Protein AF-A0A0F7RT27-F1 (afdb_monomer_lite)

Radius of gyration: 29.35 Å; chains: 1; bounding box: 65×16×66 Å

Secondary structure (DSSP, 8-state):
-GGGGT-PPPP--TT---TTTT---------------SS-TT-TTSPPPPP-

InterPro domains:
  IPR013957 U4/U6.U5 small nuclear ribonucleoprotein 27kDa protein [PF08648] (1-51)

Foldseek 3Di:
DCVVVVNDDDDDCVPPDDPPPPDDDDDDDDDFADWDQPPDPPDNPDDTDDGD

Structure (mmCIF, N/CA/C/O backbone):
data_AF-A0A0F7RT27-F1
#
_entry.id   AF-A0A0F7RT27-F1
#
loop_
_atom_site.group_PDB
_atom_site.id
_atom_site.type_symbol
_atom_site.label_atom_id
_atom_site.label_alt_id
_atom_site.label_comp_id
_atom_site.label_asym_id
_atom_site.label_entity_id
_atom_site.label_seq_id
_atom_site.pdbx_PDB_ins_code
_atom_site.Cartn_x
_atom_site.Cartn_y
_atom_site.Cartn_z
_atom_site.occupancy
_atom_site.B_iso_or_equiv
_atom_site.auth_seq_id
_atom_site.auth_comp_id
_atom_site.auth_asym_id
_atom_site.auth_atom_id
_atom_site.pdbx_PDB_model_num
ATOM 1 N N . MET A 1 1 ? 38.839 -4.117 -34.993 1.00 62.53 1 MET A N 1
ATOM 2 C CA . MET A 1 1 ? 39.037 -5.501 -34.501 1.00 62.53 1 MET A CA 1
ATOM 3 C C . MET A 1 1 ? 37.733 -6.154 -34.036 1.00 62.53 1 MET A C 1
ATOM 5 O O . MET A 1 1 ? 37.340 -7.120 -34.667 1.00 62.53 1 MET A O 1
ATOM 9 N N . ALA A 1 2 ? 37.005 -5.626 -33.036 1.00 62.53 2 ALA A N 1
ATOM 10 C CA . ALA A 1 2 ? 35.735 -6.223 -32.565 1.00 62.53 2 ALA A CA 1
ATOM 11 C C . ALA A 1 2 ? 34.640 -6.329 -33.653 1.00 62.53 2 ALA A C 1
ATOM 13 O O . ALA A 1 2 ? 34.063 -7.395 -33.843 1.00 62.53 2 ALA A O 1
ATOM 14 N N . ALA A 1 3 ? 34.452 -5.272 -34.452 1.00 65.50 3 ALA A N 1
ATOM 15 C CA . ALA A 1 3 ? 33.504 -5.264 -35.572 1.00 65.50 3 ALA A CA 1
ATOM 16 C C . ALA A 1 3 ? 33.874 -6.222 -36.729 1.00 65.50 3 ALA A C 1
ATOM 18 O O . ALA A 1 3 ? 32.994 -6.632 -37.475 1.00 65.50 3 ALA A O 1
ATOM 19 N N . MET A 1 4 ? 35.152 -6.607 -36.876 1.00 69.06 4 MET A N 1
ATOM 20 C CA . MET A 1 4 ? 35.588 -7.575 -37.902 1.00 69.06 4 MET A CA 1
ATOM 21 C C . MET A 1 4 ? 35.418 -9.033 -37.467 1.00 69.06 4 MET A C 1
ATOM 23 O O . MET A 1 4 ? 35.326 -9.910 -38.314 1.00 69.06 4 MET A O 1
ATOM 27 N N . MET A 1 5 ? 35.322 -9.285 -36.160 1.00 76.00 5 MET A N 1
ATOM 28 C CA . MET A 1 5 ? 35.006 -10.600 -35.593 1.00 76.00 5 MET A CA 1
ATOM 29 C C . MET A 1 5 ? 33.486 -10.835 -35.469 1.00 76.00 5 MET A C 1
ATOM 31 O O . MET A 1 5 ? 33.061 -11.761 -34.789 1.00 76.00 5 MET A O 1
ATOM 35 N N . GLY A 1 6 ? 32.655 -9.969 -36.068 1.00 69.81 6 GLY A N 1
ATOM 36 C CA . GLY A 1 6 ? 31.191 -10.054 -36.002 1.00 69.81 6 GLY A CA 1
ATOM 37 C C . GLY A 1 6 ? 30.568 -9.577 -34.683 1.00 69.81 6 GLY A C 1
ATOM 38 O O . GLY A 1 6 ? 29.347 -9.601 -34.542 1.00 69.81 6 GLY A O 1
ATOM 39 N N . PHE A 1 7 ? 31.368 -9.099 -33.724 1.00 72.94 7 PHE A N 1
ATOM 40 C CA . PHE A 1 7 ? 30.852 -8.531 -32.480 1.00 72.94 7 PHE A CA 1
ATOM 41 C C . PHE A 1 7 ? 30.400 -7.082 -32.709 1.00 72.94 7 PHE A C 1
ATOM 43 O O . PHE A 1 7 ? 31.199 -6.143 -32.695 1.00 72.94 7 PHE A O 1
ATOM 50 N N . GLY A 1 8 ? 29.094 -6.907 -32.922 1.00 74.50 8 GLY A N 1
ATOM 51 C CA . GLY A 1 8 ? 28.414 -5.621 -32.764 1.00 74.50 8 GLY A CA 1
ATOM 52 C C . GLY A 1 8 ? 28.289 -5.284 -31.276 1.00 74.50 8 GLY A C 1
ATOM 53 O O . GLY A 1 8 ? 28.057 -6.178 -30.467 1.00 74.50 8 GLY A O 1
ATOM 54 N N . GLY A 1 9 ? 28.504 -4.020 -30.903 1.00 76.69 9 GLY A N 1
ATOM 55 C CA . GLY A 1 9 ? 28.615 -3.592 -29.502 1.00 76.69 9 GLY A CA 1
ATOM 56 C C . GLY A 1 9 ? 27.490 -4.086 -28.575 1.00 76.69 9 GLY A C 1
ATOM 57 O O . GLY A 1 9 ? 26.358 -4.315 -28.996 1.00 76.69 9 GLY A O 1
ATOM 58 N N . PHE A 1 10 ? 27.801 -4.231 -27.285 1.00 82.81 10 PHE A N 1
ATOM 59 C CA . PHE A 1 10 ? 26.862 -4.743 -26.286 1.00 82.81 10 PHE A CA 1
ATOM 60 C C . PHE A 1 10 ? 25.757 -3.724 -25.969 1.00 82.81 10 PHE A C 1
ATOM 62 O O . PHE A 1 10 ? 26.013 -2.646 -25.434 1.00 82.81 10 PHE A O 1
ATOM 69 N N . GLY A 1 11 ? 24.510 -4.077 -26.286 1.00 82.31 11 GLY A N 1
ATOM 70 C CA . GLY A 1 11 ? 23.327 -3.305 -25.911 1.00 82.31 11 GLY A CA 1
ATOM 71 C C . GLY A 1 11 ? 22.801 -3.667 -24.518 1.00 82.31 11 GLY A C 1
ATOM 72 O O . GLY A 1 11 ? 23.020 -4.766 -24.018 1.00 82.31 11 GLY A O 1
ATOM 73 N N . THR A 1 12 ? 22.050 -2.751 -23.900 1.00 84.62 12 THR A N 1
ATOM 74 C CA . THR A 1 12 ? 21.352 -2.986 -22.625 1.00 84.62 12 THR A CA 1
ATOM 75 C C . THR A 1 12 ? 19.836 -2.818 -22.762 1.00 84.62 12 THR A C 1
ATOM 77 O O . THR A 1 12 ? 19.338 -2.020 -23.571 1.00 84.62 12 THR A O 1
ATOM 80 N N . THR A 1 13 ? 19.097 -3.570 -21.945 1.00 88.94 13 THR A N 1
ATOM 81 C CA . THR A 1 13 ? 17.647 -3.447 -21.735 1.00 88.94 13 THR A CA 1
ATOM 82 C C . THR A 1 13 ? 17.298 -2.543 -20.546 1.00 88.94 13 THR A C 1
ATOM 84 O O . THR A 1 13 ? 16.120 -2.371 -20.241 1.00 88.94 13 THR A O 1
ATOM 87 N N . LYS A 1 14 ? 18.290 -1.921 -19.884 1.00 87.56 14 LYS A N 1
ATOM 88 C CA . LYS A 1 14 ? 18.072 -1.017 -18.743 1.00 87.56 14 LYS A CA 1
ATOM 89 C C . LYS A 1 14 ? 17.099 0.107 -19.122 1.00 87.56 14 LYS A C 1
ATOM 91 O O . LYS A 1 14 ? 17.340 0.846 -20.072 1.00 87.56 14 LYS A O 1
ATOM 96 N N . GLY A 1 15 ? 15.996 0.212 -18.379 1.00 87.00 15 GLY A N 1
ATOM 97 C CA . GLY A 1 15 ? 14.947 1.214 -18.600 1.00 87.00 15 GLY A CA 1
ATOM 98 C C . GLY A 1 15 ? 14.020 0.944 -19.794 1.00 87.00 15 GLY A C 1
ATOM 99 O O . GLY A 1 15 ? 13.146 1.761 -20.067 1.00 87.0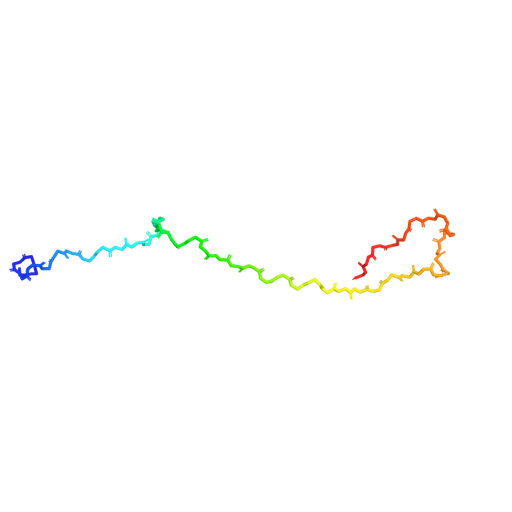0 15 GLY A O 1
ATOM 100 N N . LYS A 1 16 ? 14.174 -0.183 -20.502 1.00 90.88 16 LYS A N 1
ATOM 101 C CA . LYS A 1 16 ? 13.302 -0.572 -21.619 1.00 90.88 16 LYS A CA 1
ATOM 102 C C . LYS A 1 16 ? 12.275 -1.598 -21.151 1.00 90.88 16 LYS A C 1
ATOM 104 O O . LYS A 1 16 ? 12.602 -2.532 -20.421 1.00 90.88 16 LYS A O 1
ATOM 109 N N . LYS A 1 17 ? 11.031 -1.453 -21.606 1.00 88.69 17 LYS A N 1
ATOM 110 C CA . LYS A 1 17 ? 9.986 -2.456 -21.380 1.00 88.69 17 LYS A CA 1
ATOM 111 C C . LYS A 1 17 ? 10.285 -3.699 -22.226 1.00 88.69 17 LYS A C 1
ATOM 113 O O . LYS A 1 17 ? 10.483 -3.582 -23.432 1.00 88.69 17 LYS A O 1
ATOM 118 N N . VAL A 1 18 ? 10.296 -4.872 -21.596 1.00 90.38 18 VAL A N 1
ATOM 119 C CA . VAL A 1 18 ? 10.505 -6.173 -22.253 1.00 90.38 18 VAL A CA 1
ATOM 120 C C . VAL A 1 18 ? 9.175 -6.925 -22.263 1.00 90.38 18 VAL A C 1
ATOM 122 O O . VAL A 1 18 ? 8.540 -7.078 -21.218 1.00 90.38 18 VAL A O 1
ATOM 125 N N . SER A 1 19 ? 8.718 -7.359 -23.439 1.00 89.75 19 SER A N 1
ATOM 126 C CA . SER A 1 19 ? 7.485 -8.143 -23.585 1.00 89.75 19 SER A CA 1
ATOM 127 C C . SER A 1 19 ? 7.569 -9.442 -22.778 1.00 89.75 19 SER A C 1
ATOM 129 O O . SER A 1 19 ? 8.602 -10.104 -22.794 1.00 89.75 19 SER A O 1
ATOM 131 N N . GLY A 1 20 ? 6.500 -9.809 -22.067 1.00 84.56 20 GLY A N 1
ATOM 132 C CA . GLY A 1 20 ? 6.465 -11.008 -21.217 1.00 84.56 20 GLY A CA 1
ATOM 133 C C . GLY A 1 20 ? 7.084 -10.831 -19.824 1.00 84.56 20 GLY A C 1
ATOM 134 O O . GLY A 1 20 ? 6.812 -11.637 -18.942 1.00 84.56 20 GLY A O 1
ATOM 135 N N . ASN A 1 21 ? 7.818 -9.741 -19.571 1.00 84.69 21 ASN A N 1
ATOM 136 C CA . ASN A 1 21 ? 8.392 -9.429 -18.256 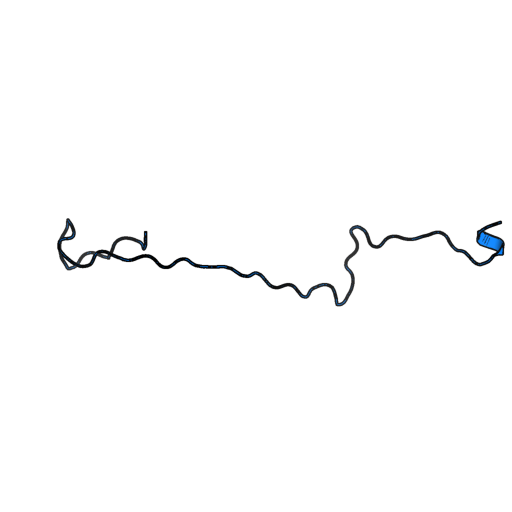1.00 84.69 21 ASN A CA 1
ATOM 137 C C . ASN A 1 21 ? 7.456 -8.558 -17.391 1.00 84.69 21 ASN A C 1
ATOM 139 O O . ASN A 1 21 ? 7.878 -7.591 -16.761 1.00 84.69 21 ASN A O 1
ATOM 143 N N . THR A 1 22 ? 6.154 -8.840 -17.439 1.00 84.31 22 THR A N 1
ATOM 144 C CA . THR A 1 22 ? 5.120 -8.102 -16.687 1.00 84.31 22 THR A CA 1
ATOM 145 C C . THR A 1 22 ? 4.511 -8.920 -15.556 1.00 84.31 22 THR A C 1
ATOM 147 O O . THR A 1 22 ? 3.738 -8.381 -14.770 1.00 84.31 22 THR A O 1
ATOM 150 N N . ALA A 1 23 ? 4.819 -10.217 -15.488 1.00 88.56 23 ALA A N 1
ATOM 151 C CA . ALA A 1 23 ? 4.345 -11.081 -14.422 1.00 88.56 23 ALA A CA 1
ATOM 152 C C . ALA A 1 23 ? 5.041 -10.712 -13.106 1.00 88.56 23 ALA A C 1
ATOM 154 O O . ALA A 1 23 ? 6.264 -10.629 -13.028 1.00 88.56 23 ALA A O 1
ATOM 155 N N . GLY A 1 24 ? 4.243 -10.501 -12.069 1.00 87.94 24 GLY A N 1
ATOM 156 C CA . GLY A 1 24 ? 4.698 -10.237 -10.715 1.00 87.94 24 GLY A CA 1
ATOM 157 C C . GLY A 1 24 ? 3.554 -10.517 -9.755 1.00 87.94 24 GLY A C 1
ATOM 158 O O . GLY A 1 24 ? 2.386 -10.371 -10.117 1.00 87.94 24 GLY A O 1
ATOM 159 N N . ALA A 1 25 ? 3.883 -10.944 -8.543 1.00 89.31 25 ALA A N 1
ATOM 160 C CA . ALA A 1 25 ? 2.912 -11.166 -7.483 1.00 89.31 25 ALA A CA 1
ATOM 161 C C . ALA A 1 25 ? 3.326 -10.365 -6.248 1.00 89.31 25 ALA A C 1
ATOM 163 O O . ALA A 1 25 ? 4.514 -10.205 -5.974 1.00 89.31 25 ALA A O 1
ATOM 164 N N . ALA A 1 26 ? 2.337 -9.869 -5.509 1.00 89.00 26 ALA A N 1
ATOM 165 C CA . ALA A 1 26 ? 2.542 -9.249 -4.210 1.00 89.00 26 ALA A CA 1
ATOM 166 C C . ALA A 1 26 ? 1.908 -10.142 -3.141 1.00 89.00 26 ALA A C 1
ATOM 168 O O . ALA A 1 26 ? 0.701 -10.388 -3.170 1.00 89.00 26 ALA A O 1
ATOM 169 N N . GLU A 1 27 ? 2.712 -10.618 -2.194 1.00 89.69 27 GLU A N 1
ATOM 170 C CA . GLU A 1 27 ? 2.204 -11.291 -1.002 1.00 89.69 27 GLU A CA 1
ATOM 171 C C . GLU A 1 27 ? 1.904 -10.234 0.065 1.00 89.69 27 GLU A C 1
ATOM 173 O O . GLU A 1 27 ? 2.809 -9.626 0.634 1.00 89.69 27 GLU A O 1
ATOM 178 N N . VAL A 1 28 ? 0.619 -9.993 0.330 1.00 90.25 28 VAL A N 1
ATOM 179 C CA . VAL A 1 28 ? 0.183 -9.045 1.362 1.00 90.25 28 VAL A CA 1
ATOM 180 C C . VAL A 1 28 ? -0.381 -9.824 2.542 1.00 90.25 28 VAL A C 1
ATOM 182 O O . VAL A 1 28 ? -1.527 -10.278 2.513 1.00 90.25 28 VAL A O 1
ATOM 185 N N . LYS A 1 29 ? 0.412 -9.950 3.609 1.00 88.06 29 LYS A N 1
ATOM 186 C CA . LYS A 1 29 ? -0.054 -10.525 4.876 1.00 88.06 29 LYS A CA 1
ATOM 187 C C . LYS A 1 29 ? -0.898 -9.495 5.618 1.00 88.06 29 LYS A C 1
ATOM 189 O O . LYS A 1 29 ? -0.396 -8.467 6.059 1.00 88.06 29 LYS A O 1
ATOM 194 N N . LYS A 1 30 ? -2.198 -9.766 5.738 1.00 83.06 30 LYS A N 1
ATOM 195 C CA . LYS A 1 30 ? -3.111 -8.972 6.568 1.00 83.06 30 LYS A CA 1
ATOM 196 C C . LYS A 1 30 ? -3.241 -9.647 7.923 1.00 83.06 30 LYS A C 1
ATOM 198 O O . LYS A 1 30 ? -3.999 -10.606 8.061 1.00 83.06 30 LYS A O 1
ATOM 203 N N . GLU A 1 31 ? -2.506 -9.152 8.907 1.00 83.12 31 GLU A N 1
ATOM 204 C CA . GLU A 1 31 ? -2.686 -9.587 10.288 1.00 83.12 31 GLU A CA 1
ATOM 205 C C . GLU A 1 31 ? -4.108 -9.234 10.739 1.00 83.12 31 GLU A C 1
ATOM 207 O O . GLU A 1 31 ? -4.563 -8.096 10.605 1.00 83.12 31 GLU A O 1
ATOM 212 N N . ARG A 1 32 ? -4.860 -10.241 11.196 1.00 81.19 32 ARG A N 1
ATOM 213 C CA . ARG A 1 32 ? -6.197 -10.029 11.753 1.00 81.19 32 ARG A CA 1
ATOM 214 C C . ARG A 1 32 ? -6.059 -9.949 13.257 1.00 81.19 32 ARG A C 1
ATOM 216 O O . ARG A 1 32 ? -5.616 -10.907 13.881 1.00 81.19 32 ARG A O 1
ATOM 223 N N . THR A 1 33 ? -6.497 -8.845 13.834 1.00 84.88 33 THR A N 1
ATOM 224 C CA . THR A 1 33 ? -6.657 -8.750 15.281 1.00 84.88 33 THR A CA 1
ATOM 225 C C . THR A 1 33 ? -8.134 -8.852 15.656 1.00 84.88 33 THR A C 1
ATOM 227 O O . THR A 1 33 ? -9.014 -9.121 14.829 1.00 84.88 33 THR A O 1
ATOM 230 N N . TRP A 1 34 ? -8.406 -8.685 16.941 1.00 82.44 34 TRP A N 1
ATOM 231 C CA . TRP A 1 34 ? -9.721 -8.818 17.529 1.00 82.44 34 TRP A CA 1
ATOM 232 C C . TRP A 1 34 ? -10.430 -7.464 17.607 1.00 82.44 34 TRP A C 1
ATOM 234 O O . TRP A 1 34 ? -9.821 -6.395 17.594 1.00 82.44 34 TRP A O 1
ATOM 244 N N . ARG A 1 35 ? -11.758 -7.520 17.704 1.00 86.19 35 ARG A N 1
ATOM 245 C CA . ARG A 1 35 ? -12.584 -6.367 18.061 1.00 86.19 35 ARG A CA 1
ATOM 246 C C . ARG A 1 35 ? -13.233 -6.637 19.401 1.00 86.19 35 ARG A C 1
ATOM 248 O O . ARG A 1 35 ? -13.669 -7.756 19.666 1.00 86.19 35 ARG A O 1
ATOM 255 N N . GLN A 1 36 ? -13.336 -5.607 20.224 1.00 84.62 36 GLN A N 1
ATOM 256 C CA . GLN A 1 36 ? -14.105 -5.689 21.452 1.00 84.62 36 GLN A CA 1
ATOM 257 C C . GLN A 1 36 ? -15.597 -5.564 21.122 1.00 84.62 36 GLN A C 1
ATOM 259 O O . GLN A 1 36 ? -16.004 -4.605 20.476 1.00 84.62 36 GLN A O 1
ATOM 264 N N . TYR A 1 37 ? -16.416 -6.522 21.558 1.00 82.19 37 TYR A N 1
ATOM 265 C CA . TYR A 1 37 ? -17.872 -6.486 21.352 1.00 82.19 37 TYR A CA 1
ATOM 266 C C . TYR A 1 37 ? -18.612 -6.012 22.606 1.00 82.19 37 TYR A C 1
ATOM 268 O O . TYR A 1 37 ? -19.499 -5.158 22.514 1.00 82.19 37 TYR A O 1
ATOM 276 N N . MET A 1 38 ? -18.207 -6.524 23.771 1.00 86.38 38 MET A N 1
ATOM 277 C CA . MET A 1 38 ? -18.874 -6.301 25.056 1.00 86.38 38 MET A CA 1
ATOM 278 C C . MET A 1 38 ? -18.228 -5.167 25.861 1.00 86.38 38 MET A C 1
ATOM 280 O O . MET A 1 38 ? -17.037 -4.886 25.715 1.00 86.38 38 MET A O 1
ATOM 284 N N . ASN A 1 39 ? -19.023 -4.532 26.729 1.00 84.50 39 ASN A N 1
ATOM 285 C CA . ASN A 1 39 ? -18.604 -3.466 27.652 1.00 84.50 39 ASN A CA 1
ATOM 286 C C . ASN A 1 39 ? -17.905 -2.278 26.966 1.00 84.50 39 ASN A C 1
ATOM 288 O O . ASN A 1 39 ? -17.003 -1.655 27.521 1.00 84.50 39 ASN A O 1
ATOM 292 N N . ARG A 1 40 ? -18.328 -1.963 25.737 1.00 88.50 40 ARG A N 1
ATOM 293 C CA . ARG A 1 40 ? -17.862 -0.787 24.997 1.00 88.50 40 ARG A CA 1
ATOM 294 C C . ARG A 1 40 ? -18.502 0.489 25.546 1.00 88.50 40 ARG A C 1
ATOM 296 O O . ARG A 1 40 ? -19.708 0.534 25.801 1.00 88.50 40 ARG A O 1
ATOM 303 N N . LYS A 1 41 ? -17.715 1.563 25.649 1.00 80.69 41 LYS A N 1
ATOM 304 C CA . LYS A 1 41 ? -18.214 2.899 26.006 1.00 80.69 41 LYS A CA 1
ATOM 305 C C . LYS A 1 41 ? -19.105 3.433 24.873 1.00 80.69 41 LYS A C 1
ATOM 307 O O . LYS A 1 41 ? -18.672 3.503 23.727 1.00 80.69 41 LYS A O 1
ATOM 312 N N . GLY A 1 42 ? -20.345 3.811 25.188 1.00 80.50 42 GLY A N 1
ATOM 313 C CA . GLY A 1 42 ? -21.311 4.353 24.217 1.00 80.50 42 GLY A CA 1
ATOM 314 C C . GLY A 1 42 ? -22.429 3.398 23.773 1.00 80.50 42 GLY A C 1
ATOM 315 O O . GLY A 1 42 ? -23.243 3.788 22.940 1.00 80.50 42 GLY A O 1
ATOM 316 N N . GLY A 1 43 ? -22.511 2.193 24.345 1.00 82.25 43 GLY A N 1
ATOM 317 C CA . GLY A 1 43 ? -23.676 1.311 24.208 1.00 82.25 43 GLY A CA 1
ATOM 318 C C . GLY A 1 43 ? -23.660 0.382 22.988 1.00 82.25 43 GLY A C 1
ATOM 319 O O . GLY A 1 43 ? -22.813 0.476 22.100 1.00 82.25 43 GLY A O 1
ATOM 320 N N . PHE A 1 44 ? -24.608 -0.557 22.969 1.00 80.50 44 PHE A N 1
ATOM 321 C CA . PHE A 1 44 ? -24.637 -1.688 22.033 1.00 80.50 44 PHE A CA 1
ATOM 322 C C . PHE A 1 44 ? -24.865 -1.273 20.569 1.00 80.50 44 PHE A C 1
ATOM 324 O O . PHE A 1 44 ? -24.179 -1.784 19.684 1.00 80.50 44 PHE A O 1
ATOM 331 N N . ASN A 1 45 ? -25.731 -0.282 20.325 1.00 83.62 45 ASN A N 1
ATOM 332 C CA . ASN A 1 45 ? -26.129 0.163 18.981 1.00 83.62 45 ASN A CA 1
ATOM 333 C C . ASN A 1 45 ? -25.099 1.067 18.272 1.00 83.62 45 ASN A C 1
ATOM 335 O O . ASN A 1 45 ? -25.385 1.602 17.202 1.00 83.62 45 ASN A O 1
ATOM 339 N N . ARG A 1 46 ? -23.900 1.262 18.838 1.00 86.50 46 ARG A N 1
ATOM 340 C CA . ARG A 1 46 ? -22.807 1.965 18.152 1.00 86.50 46 ARG A CA 1
ATOM 341 C C . ARG A 1 46 ? -21.977 1.014 17.286 1.00 86.50 46 ARG A C 1
ATOM 343 O O . ARG A 1 46 ? -21.774 -0.140 17.679 1.00 86.50 46 ARG A O 1
ATOM 350 N N . PRO A 1 47 ? -21.398 1.513 16.177 1.00 87.38 47 PRO A N 1
ATOM 351 C CA . PRO A 1 47 ? -20.434 0.760 15.383 1.00 87.38 47 PRO A CA 1
ATOM 352 C C . PRO A 1 47 ? -19.276 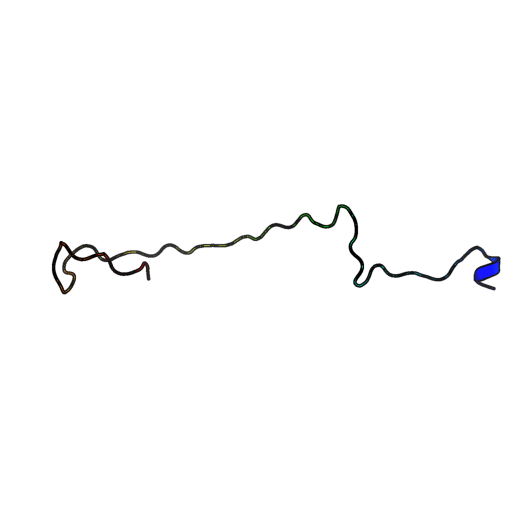0.229 16.236 1.00 87.38 47 PRO A C 1
ATOM 354 O O . PRO A 1 47 ? -18.876 0.858 17.218 1.00 87.38 47 PRO A O 1
ATOM 357 N N . LEU A 1 48 ? -18.733 -0.929 15.859 1.00 84.19 48 LEU A N 1
ATOM 358 C CA . LEU A 1 48 ? -17.528 -1.459 16.492 1.00 84.19 48 LEU A CA 1
ATOM 359 C C . LEU A 1 48 ? -16.291 -0.655 16.097 1.00 84.19 48 LEU A C 1
ATOM 361 O O . LEU A 1 48 ? -16.145 -0.258 14.937 1.00 84.19 48 LEU A O 1
ATOM 365 N N . ASP A 1 49 ? -15.360 -0.527 17.041 1.00 82.31 49 ASP A N 1
ATOM 366 C CA . ASP A 1 49 ? -14.045 0.051 16.789 1.00 82.31 49 ASP A CA 1
ATOM 367 C C . ASP A 1 49 ? -13.297 -0.738 15.711 1.00 82.31 49 ASP A C 1
ATOM 369 O O . ASP A 1 49 ? -13.569 -1.923 15.463 1.00 82.31 49 ASP A O 1
ATOM 373 N N . LYS A 1 50 ? -12.375 -0.058 15.025 1.00 81.50 50 LYS A N 1
ATOM 374 C CA . LYS A 1 50 ? -11.540 -0.681 13.994 1.00 81.50 50 LYS A CA 1
ATOM 375 C C . LYS A 1 50 ? -10.766 -1.863 14.592 1.00 81.50 50 LYS A C 1
ATOM 377 O O . LYS A 1 50 ? -10.425 -1.855 15.770 1.00 81.50 50 LYS A O 1
ATOM 382 N N . ILE A 1 51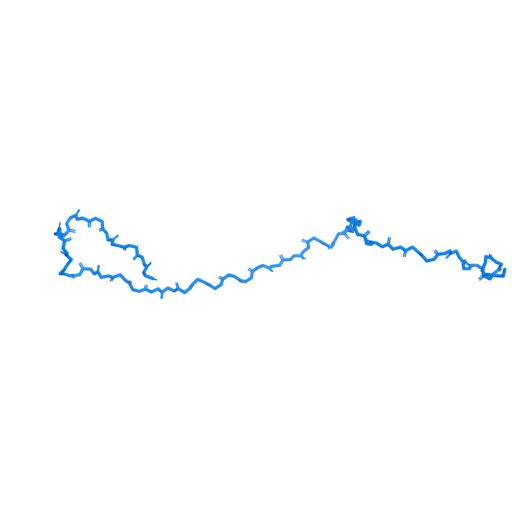 ? -10.521 -2.874 13.754 1.00 78.19 51 ILE A N 1
ATOM 383 C CA . ILE A 1 51 ? -9.603 -3.980 14.070 1.00 78.19 51 ILE A CA 1
ATOM 384 C C . ILE A 1 51 ? -8.270 -3.331 14.448 1.00 78.19 51 ILE A C 1
ATOM 386 O O . ILE A 1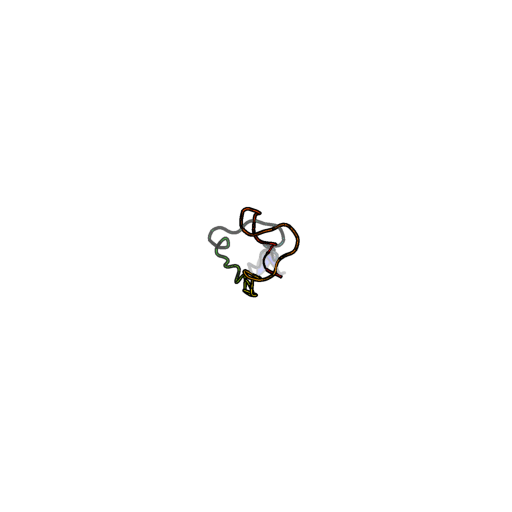 51 ? -7.806 -2.472 13.694 1.00 78.19 51 ILE A O 1
ATOM 390 N N . LYS A 1 52 ? -7.755 -3.654 15.637 1.00 68.50 52 LYS A N 1
ATOM 391 C CA . LYS A 1 52 ? -6.482 -3.113 16.120 1.00 68.50 52 LYS A CA 1
ATOM 392 C C . LYS A 1 52 ? -5.302 -3.617 15.291 1.00 68.50 52 LYS A C 1
ATOM 394 O O . LYS A 1 52 ? -5.478 -4.6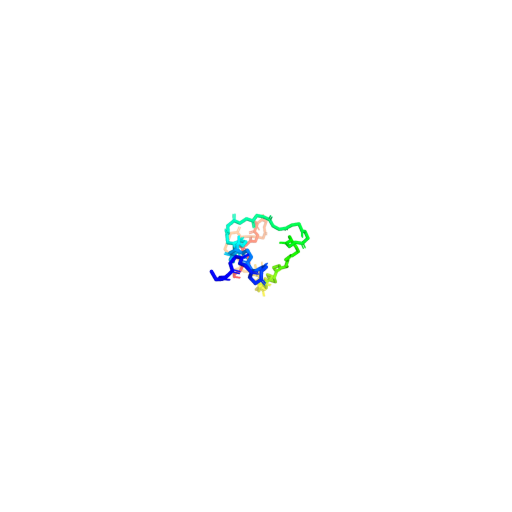26 14.579 1.00 68.50 52 LYS A O 1
#

Organism: NCBI:txid49012

pLDDT: mean 82.35, std 7.12, range [62.53, 90.88]

Sequence (52 aa):
MAAMMGFGGFGTTKGKKVSGNTAGAAEVKKERTWRQYMNRKGGFNRPLDKIK